Protein AF-A0A9X8DUI1-F1 (afdb_monomer_lite)

Se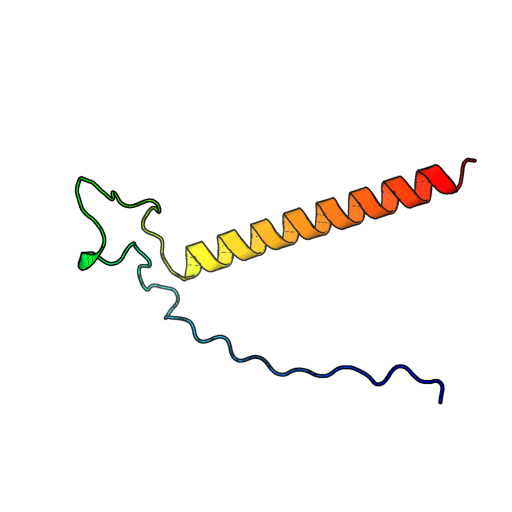quence (74 aa):
LSAHTKRQSIVRFNGTEGNVWIEPLAPFVTPDAPAKFQRVTQRQHIQSETHAAEARLKDTQDKAAATIGRNSIA

Secondary structure (DSSP, 8-state):
----PPP----------TT-EE---GGG-BTTB---S--EEHHHHHHHHHHHHHHHHHHHHHHHHHHHHHHT--

pLDDT: mean 88.5, std 13.09, range [46.94, 97.38]

Organism: Aphanomyces astaci (NCBI:txid112090)

Radius of gyration: 20.86 Å; chains: 1; bounding box: 50×29×60 Å

Structure (mmCIF, N/CA/C/O backbone):
data_AF-A0A9X8DUI1-F1
#
_entry.id   AF-A0A9X8DUI1-F1
#
loop_
_atom_site.group_PDB
_atom_site.id
_atom_site.type_symbol
_atom_site.label_atom_id
_atom_site.label_alt_id
_atom_site.label_comp_id
_atom_site.label_asym_id
_atom_site.label_entity_id
_atom_site.label_seq_id
_atom_site.pdbx_PDB_ins_code
_atom_site.Cartn_x
_atom_site.Cartn_y
_atom_site.Cartn_z
_atom_site.occupancy
_atom_site.B_iso_or_equiv
_atom_site.auth_seq_id
_atom_site.auth_comp_id
_atom_site.auth_asym_id
_atom_site.auth_atom_id
_atom_site.pdbx_PDB_model_num
ATOM 1 N N . LEU A 1 1 ? 6.501 -17.977 -38.055 1.00 48.56 1 LEU A N 1
ATOM 2 C CA . LEU A 1 1 ? 5.700 -16.973 -37.315 1.00 48.56 1 LEU A CA 1
ATOM 3 C C . LEU A 1 1 ? 6.619 -16.248 -36.337 1.00 48.56 1 LEU A C 1
ATOM 5 O O . LEU A 1 1 ? 6.705 -16.616 -35.176 1.00 48.56 1 LEU A O 1
ATOM 9 N N . SER A 1 2 ? 7.383 -15.281 -36.841 1.00 63.84 2 SER A N 1
ATOM 10 C CA . SER A 1 2 ? 8.335 -14.477 -36.072 1.00 63.84 2 SER A CA 1
ATOM 11 C C . SER A 1 2 ? 7.857 -13.027 -36.051 1.00 63.84 2 SER A C 1
ATOM 13 O O . SER A 1 2 ? 8.046 -12.304 -37.024 1.00 63.84 2 SER A O 1
ATOM 15 N N . ALA A 1 3 ? 7.208 -12.626 -34.964 1.00 53.94 3 ALA A N 1
ATOM 16 C CA . ALA A 1 3 ? 7.100 -11.243 -34.506 1.00 53.94 3 ALA A CA 1
ATOM 17 C C . ALA A 1 3 ? 6.455 -11.289 -33.120 1.00 53.94 3 ALA A C 1
ATOM 19 O O . ALA A 1 3 ? 5.337 -11.772 -32.970 1.00 53.94 3 ALA A O 1
ATOM 20 N N . HIS A 1 4 ? 7.177 -10.828 -32.104 1.00 63.84 4 HIS A N 1
ATOM 21 C CA . HIS A 1 4 ? 6.656 -10.637 -30.758 1.00 63.84 4 HIS A CA 1
ATOM 22 C C . HIS A 1 4 ? 5.424 -9.723 -30.816 1.00 63.84 4 HIS A C 1
ATOM 24 O O . HIS A 1 4 ? 5.551 -8.509 -30.978 1.00 63.84 4 HIS A O 1
ATOM 30 N N . THR A 1 5 ? 4.224 -10.295 -30.721 1.00 72.25 5 THR A N 1
ATOM 31 C CA . THR A 1 5 ? 2.983 -9.524 -30.642 1.00 72.25 5 THR A CA 1
ATOM 32 C C . THR A 1 5 ? 3.076 -8.592 -29.434 1.00 72.25 5 THR A C 1
ATOM 34 O O . THR A 1 5 ? 3.317 -9.051 -28.316 1.00 72.25 5 THR A O 1
ATOM 37 N N . LYS A 1 6 ? 2.928 -7.275 -29.640 1.00 81.75 6 LYS A N 1
ATOM 38 C CA . LYS A 1 6 ? 2.959 -6.297 -28.541 1.00 81.75 6 LYS A CA 1
ATOM 39 C C . LYS A 1 6 ? 1.871 -6.658 -27.525 1.00 81.75 6 LYS A C 1
ATOM 41 O O . LYS A 1 6 ? 0.688 -6.620 -27.854 1.00 81.75 6 LYS A O 1
ATOM 46 N N . ARG A 1 7 ? 2.259 -6.999 -26.292 1.00 87.25 7 ARG A N 1
ATOM 47 C CA . ARG A 1 7 ? 1.308 -7.248 -25.202 1.00 87.25 7 ARG A CA 1
ATOM 48 C C . ARG A 1 7 ? 0.716 -5.918 -24.748 1.00 87.25 7 ARG A C 1
ATOM 50 O O . ARG A 1 7 ? 1.444 -5.055 -24.268 1.00 87.25 7 ARG A O 1
ATOM 57 N N . GLN A 1 8 ? -0.597 -5.775 -24.874 1.00 90.12 8 GLN A N 1
ATOM 58 C CA . GLN A 1 8 ? -1.344 -4.635 -24.350 1.00 90.12 8 GLN A CA 1
ATOM 59 C C . GLN A 1 8 ? -2.184 -5.079 -23.153 1.00 90.12 8 GLN A C 1
ATOM 61 O O . GLN A 1 8 ? -2.781 -6.154 -23.165 1.00 90.12 8 GLN A O 1
ATOM 66 N N . SER A 1 9 ? -2.215 -4.256 -22.111 1.00 92.56 9 SER A N 1
ATOM 67 C CA . SER A 1 9 ? -3.068 -4.459 -20.942 1.00 92.56 9 SER A CA 1
ATOM 68 C C . SER A 1 9 ? -3.575 -3.117 -20.443 1.00 92.56 9 SER A C 1
ATOM 70 O O . SER A 1 9 ? -2.805 -2.161 -20.373 1.00 92.56 9 SER A O 1
ATOM 72 N N . ILE A 1 10 ? -4.849 -3.070 -20.067 1.00 91.75 10 ILE A N 1
ATOM 73 C CA . ILE A 1 10 ? -5.479 -1.918 -19.422 1.00 91.75 10 ILE A CA 1
ATOM 74 C C . ILE A 1 10 ? -5.744 -2.311 -17.972 1.00 91.75 10 ILE A C 1
ATOM 76 O O . ILE A 1 10 ? -6.281 -3.387 -17.713 1.00 91.75 10 ILE A O 1
ATOM 80 N N . VAL A 1 11 ? -5.357 -1.453 -17.032 1.00 92.00 11 VAL A N 1
ATOM 81 C CA . VAL A 1 11 ? -5.557 -1.680 -15.597 1.00 92.00 11 VAL A CA 1
ATOM 82 C C . VAL A 1 11 ? -6.335 -0.511 -15.018 1.00 92.00 11 VAL A C 1
ATOM 84 O O . VAL A 1 11 ? -6.044 0.647 -15.316 1.00 92.00 11 VAL A O 1
ATOM 87 N N . ARG A 1 12 ? -7.312 -0.823 -14.167 1.00 93.38 12 ARG A N 1
ATOM 88 C CA . ARG A 1 12 ? -8.014 0.154 -13.339 1.00 93.38 12 ARG A CA 1
ATOM 89 C C . ARG A 1 12 ? -7.583 -0.032 -11.891 1.00 93.38 12 ARG A C 1
ATOM 91 O O . ARG A 1 12 ? -7.841 -1.077 -11.301 1.00 93.38 12 ARG A O 1
ATOM 98 N N . PHE A 1 13 ? -6.967 0.994 -11.321 1.00 86.38 13 PHE A N 1
ATOM 99 C CA . PHE A 1 13 ? -6.674 1.041 -9.895 1.00 86.38 13 PHE A CA 1
ATOM 100 C C . PHE A 1 13 ? -7.864 1.661 -9.169 1.00 86.38 13 PHE A C 1
ATOM 102 O O . PHE A 1 13 ? -8.173 2.836 -9.361 1.00 86.38 13 PHE A O 1
ATOM 109 N N . ASN A 1 14 ? -8.551 0.860 -8.359 1.00 88.50 14 ASN A N 1
ATOM 110 C CA . ASN A 1 14 ? -9.590 1.361 -7.468 1.00 88.50 14 ASN A CA 1
ATOM 111 C C . ASN A 1 14 ? -8.920 1.760 -6.152 1.00 88.50 14 ASN A C 1
ATOM 113 O O . ASN A 1 14 ? -8.496 0.894 -5.390 1.00 88.50 14 ASN A O 1
ATOM 117 N N . GLY A 1 15 ? -8.779 3.062 -5.929 1.00 86.38 15 GLY A N 1
ATOM 118 C CA . GLY A 1 15 ? -8.236 3.627 -4.697 1.00 86.38 15 GLY A CA 1
ATOM 119 C C . GLY A 1 15 ? -9.271 4.457 -3.946 1.00 86.38 15 GLY A C 1
ATOM 120 O O . GLY A 1 15 ? -10.380 4.683 -4.431 1.00 86.38 15 GLY A O 1
ATOM 121 N N . THR A 1 16 ? -8.883 4.922 -2.763 1.00 89.50 16 THR A N 1
ATOM 122 C CA . THR A 1 16 ? -9.627 5.916 -1.982 1.00 89.50 16 THR A CA 1
ATOM 123 C C . THR A 1 16 ? -9.097 7.324 -2.273 1.00 89.50 16 THR A C 1
ATOM 125 O O . THR A 1 16 ? -8.060 7.495 -2.921 1.00 89.50 16 THR A O 1
ATOM 128 N N . GLU A 1 17 ? -9.805 8.356 -1.812 1.00 92.19 17 GLU A N 1
ATOM 129 C CA . GLU A 1 17 ? -9.304 9.730 -1.893 1.00 92.19 17 GLU A CA 1
ATOM 130 C C . GLU A 1 17 ? -8.001 9.891 -1.098 1.00 92.19 17 GLU A C 1
ATOM 132 O O . GLU A 1 17 ? -7.814 9.291 -0.042 1.00 92.19 17 GLU A O 1
ATOM 137 N N . GLY A 1 18 ? -7.094 10.748 -1.572 1.00 90.06 18 GLY A N 1
ATOM 138 C CA . GLY A 1 18 ? -5.738 10.837 -1.016 1.00 90.06 18 GLY A CA 1
ATOM 139 C C . GLY A 1 18 ? -5.660 11.189 0.476 1.00 90.06 18 GLY A C 1
ATOM 140 O O . GLY A 1 18 ? -4.675 10.841 1.124 1.00 90.06 18 GLY A O 1
ATOM 141 N N . ASN A 1 19 ? -6.677 11.857 1.025 1.00 95.75 19 ASN A N 1
ATOM 142 C CA . ASN A 1 19 ? -6.711 12.278 2.429 1.00 95.75 19 ASN A CA 1
ATOM 143 C C . ASN A 1 19 ? -7.422 11.266 3.347 1.00 95.75 19 ASN A C 1
ATOM 145 O O . ASN A 1 19 ? -7.511 11.500 4.550 1.00 95.75 19 ASN A O 1
ATOM 149 N N . VAL A 1 20 ? -7.931 10.157 2.800 1.00 96.31 20 VAL A N 1
ATOM 150 C CA . VAL A 1 20 ? -8.576 9.094 3.578 1.00 96.31 20 VAL A CA 1
ATOM 151 C C . VAL A 1 20 ? -7.536 8.373 4.428 1.00 96.31 20 VAL A C 1
ATO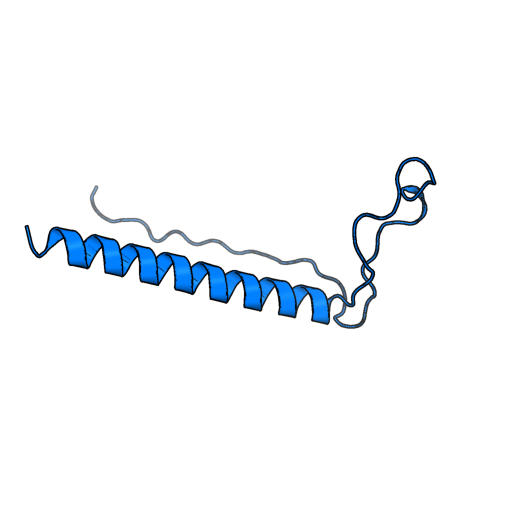M 153 O O . VAL A 1 20 ? -6.436 8.069 3.959 1.00 96.31 20 VAL A O 1
ATOM 156 N N . TRP A 1 21 ? -7.902 8.094 5.678 1.00 96.12 21 TRP A N 1
ATOM 157 C CA . TRP A 1 21 ? -7.110 7.276 6.586 1.00 96.12 21 TRP A CA 1
ATOM 158 C C . TRP A 1 21 ? -7.219 5.798 6.221 1.00 96.12 21 TRP A C 1
ATOM 160 O O . TRP A 1 21 ? -8.308 5.273 6.004 1.00 96.12 21 TRP A O 1
ATOM 170 N N . ILE A 1 22 ? -6.067 5.142 6.172 1.00 95.62 2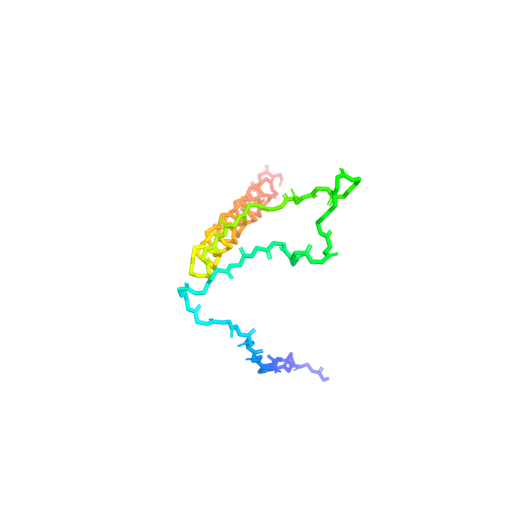2 ILE A N 1
ATOM 171 C CA . ILE A 1 22 ? -5.903 3.709 5.987 1.00 95.62 22 ILE A CA 1
ATOM 172 C C . ILE A 1 22 ? -5.328 3.158 7.285 1.00 95.62 22 ILE A C 1
ATOM 174 O O . ILE A 1 22 ? -4.241 3.549 7.720 1.00 95.62 22 ILE A O 1
ATOM 178 N N . GLU A 1 23 ? -6.073 2.258 7.910 1.00 96.06 23 GLU A N 1
ATOM 179 C CA . GLU A 1 23 ? -5.710 1.621 9.170 1.00 96.06 23 GLU A CA 1
ATOM 180 C C . GLU A 1 23 ? -6.329 0.219 9.259 1.00 96.06 23 GLU A C 1
ATOM 182 O O . GLU A 1 23 ? -7.251 -0.096 8.495 1.00 96.06 23 GLU A O 1
ATOM 187 N N . PRO A 1 24 ? -5.823 -0.655 10.149 1.00 97.06 24 PRO A N 1
ATOM 188 C CA . PRO A 1 24 ? -6.439 -1.952 10.383 1.00 97.06 24 PRO A CA 1
ATOM 189 C C . PRO A 1 24 ? -7.917 -1.808 10.746 1.00 97.06 24 PRO A C 1
ATOM 191 O O . PRO A 1 24 ? -8.293 -1.005 11.596 1.00 97.06 24 PRO A O 1
ATOM 194 N N . LEU A 1 25 ? -8.756 -2.615 10.103 1.00 95.38 25 LEU A N 1
ATOM 195 C CA . LEU A 1 25 ? -10.192 -2.606 10.343 1.00 95.38 25 LEU A CA 1
ATOM 196 C C . LEU A 1 25 ? -10.479 -2.979 11.802 1.00 95.38 25 LEU A C 1
ATOM 198 O O . LEU A 1 25 ? -10.129 -4.075 12.238 1.00 95.38 25 LEU A O 1
ATOM 202 N N . ALA A 1 26 ? -11.153 -2.086 12.532 1.00 95.12 26 ALA A N 1
ATOM 203 C CA . ALA A 1 26 ? -11.389 -2.222 13.970 1.00 95.12 26 ALA A CA 1
ATOM 204 C C . ALA A 1 26 ? -11.954 -3.590 14.414 1.00 95.12 26 ALA A C 1
ATOM 206 O O . ALA A 1 26 ? -11.462 -4.115 15.410 1.00 95.12 26 ALA A O 1
ATOM 207 N N . PRO A 1 27 ? -12.893 -4.237 13.686 1.00 96.88 27 PRO A N 1
ATOM 208 C CA . PRO A 1 27 ? -13.395 -5.563 14.066 1.00 96.88 27 PRO A CA 1
ATOM 209 C C . PRO A 1 27 ? -12.340 -6.680 14.087 1.00 96.88 27 PRO A C 1
ATOM 211 O O . PRO A 1 27 ? -12.592 -7.741 14.648 1.00 96.88 27 PRO A O 1
ATOM 214 N N . PHE A 1 28 ? -11.179 -6.465 13.463 1.00 95.94 28 PHE A N 1
ATOM 215 C CA . PHE A 1 28 ? -10.101 -7.449 13.344 1.00 95.94 28 PHE A CA 1
ATOM 216 C C . PHE A 1 28 ? -8.901 -7.143 14.247 1.00 95.94 28 PHE A C 1
ATOM 218 O O . PHE A 1 28 ? -7.901 -7.854 14.183 1.00 95.94 28 PHE A O 1
ATOM 225 N N . VAL A 1 29 ? -8.981 -6.092 15.067 1.00 97.38 29 VAL A N 1
ATOM 226 C CA . VAL A 1 29 ? -7.940 -5.738 16.034 1.00 97.38 29 VAL A CA 1
ATOM 227 C C . V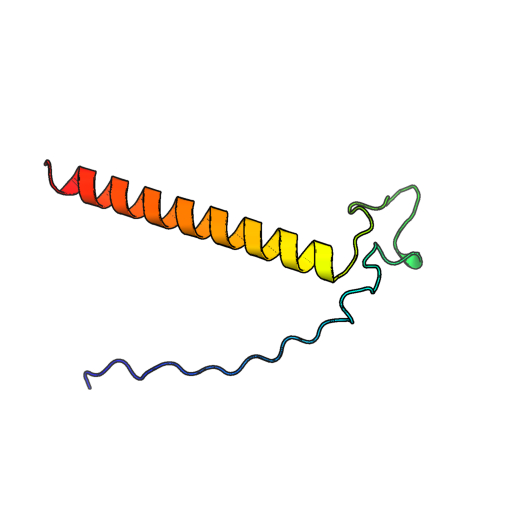AL A 1 29 ? -8.399 -6.178 17.418 1.00 97.38 29 VAL A C 1
ATOM 229 O O . VAL A 1 29 ? -9.343 -5.621 17.975 1.00 97.38 29 VAL A O 1
ATOM 232 N N . THR A 1 30 ? -7.724 -7.176 17.982 1.00 97.00 30 THR A N 1
ATOM 233 C CA . THR A 1 30 ? -8.002 -7.707 19.325 1.00 97.00 30 THR A CA 1
ATOM 234 C C . THR A 1 30 ? -6.719 -7.735 20.160 1.00 97.00 30 THR A C 1
ATOM 236 O O . THR A 1 30 ? -5.629 -7.590 19.604 1.00 97.00 30 THR A O 1
ATOM 239 N N . PRO A 1 31 ? -6.795 -7.930 21.488 1.00 96.00 31 PRO A N 1
ATOM 240 C CA . PRO A 1 31 ? -5.596 -8.114 22.308 1.00 96.00 31 PRO A CA 1
ATOM 241 C C . PRO A 1 31 ? -4.709 -9.272 21.825 1.00 96.00 31 PRO A C 1
ATOM 243 O O . PRO A 1 31 ? -3.488 -9.140 21.801 1.00 96.00 31 PRO A O 1
ATOM 246 N N . ASP A 1 32 ? -5.326 -10.364 21.365 1.00 97.06 32 ASP A N 1
ATOM 247 C CA . ASP A 1 32 ? -4.623 -11.546 20.847 1.00 97.06 32 ASP A CA 1
ATOM 248 C C . ASP A 1 32 ? -4.169 -11.384 19.381 1.00 97.06 32 ASP A C 1
ATOM 250 O O . ASP A 1 32 ? -3.334 -12.144 18.888 1.00 97.06 32 ASP A O 1
ATOM 254 N N . ALA A 1 33 ? -4.702 -10.385 18.673 1.00 95.62 33 ALA A N 1
ATOM 255 C CA . ALA A 1 33 ? -4.357 -10.039 17.298 1.00 95.62 33 ALA A CA 1
ATOM 256 C C . ALA A 1 33 ? -4.217 -8.510 17.150 1.00 95.62 33 ALA A C 1
ATOM 258 O O . ALA A 1 33 ? -5.096 -7.849 16.583 1.00 95.62 33 ALA A O 1
ATOM 259 N N . PRO A 1 34 ? -3.123 -7.918 17.666 1.00 96.06 34 PRO A N 1
ATOM 260 C CA . PRO A 1 34 ? -2.945 -6.475 17.649 1.00 96.06 34 PRO A CA 1
ATOM 261 C C . PRO A 1 34 ? -2.705 -5.946 16.230 1.00 96.06 34 PRO A C 1
ATOM 263 O O . PRO A 1 34 ? -2.257 -6.655 15.323 1.00 96.06 34 PRO A O 1
ATOM 266 N N . ALA A 1 35 ? -2.968 -4.652 16.054 1.00 97.31 35 ALA A N 1
ATOM 267 C CA . ALA A 1 35 ? -2.711 -3.933 14.815 1.00 97.31 35 ALA A CA 1
ATOM 268 C C . ALA A 1 35 ? -1.238 -4.072 14.386 1.00 97.31 35 ALA A C 1
ATOM 270 O O . ALA A 1 35 ? -0.326 -3.637 15.086 1.00 97.31 35 ALA A O 1
ATOM 271 N N . LYS A 1 36 ? -1.009 -4.655 13.203 1.00 96.50 36 LYS A N 1
ATOM 272 C CA . LYS A 1 36 ? 0.340 -4.833 12.630 1.00 96.50 36 LYS A CA 1
ATOM 273 C C . LYS A 1 36 ? 0.864 -3.590 11.916 1.00 96.50 36 LYS A C 1
ATOM 275 O O . LYS A 1 36 ? 2.069 -3.437 11.750 1.00 96.50 36 LYS A O 1
ATOM 280 N N . PHE A 1 37 ? -0.045 -2.735 11.459 1.00 95.50 37 PHE A N 1
ATOM 281 C CA . PHE A 1 37 ? 0.269 -1.581 10.630 1.00 95.50 37 PHE A CA 1
ATOM 282 C C . PHE A 1 37 ? -0.189 -0.306 11.321 1.00 95.50 37 PHE A C 1
ATOM 284 O O . PHE A 1 37 ? -1.270 -0.258 11.907 1.00 95.50 37 PHE A O 1
ATOM 291 N N . GLN A 1 38 ? 0.651 0.719 11.235 1.00 95.06 38 GLN A N 1
ATOM 292 C CA . GLN A 1 38 ? 0.325 2.056 11.708 1.00 95.06 38 GLN A CA 1
ATOM 293 C C . GLN A 1 38 ? -0.662 2.726 10.753 1.00 95.06 38 GLN A C 1
ATOM 295 O O . GLN A 1 38 ? -0.643 2.469 9.548 1.00 95.06 38 GLN A O 1
ATOM 300 N N . ARG A 1 39 ? -1.492 3.620 11.292 1.00 96.81 39 ARG A N 1
ATOM 301 C CA . ARG A 1 39 ? -2.391 4.438 10.476 1.00 96.81 39 ARG A CA 1
ATOM 302 C C . ARG A 1 39 ? -1.591 5.383 9.575 1.00 96.81 39 ARG A C 1
ATOM 304 O O . ARG A 1 39 ? -0.643 6.026 10.029 1.00 96.81 39 ARG A O 1
ATOM 311 N N . VAL A 1 40 ? -2.012 5.517 8.324 1.00 97.38 40 VAL A N 1
ATOM 312 C CA . VAL A 1 40 ? -1.441 6.455 7.344 1.00 97.38 40 VAL A CA 1
ATOM 313 C C . VAL A 1 40 ? -2.547 7.009 6.455 1.00 97.38 40 VAL A C 1
ATOM 315 O O . VAL A 1 40 ? -3.616 6.419 6.352 1.00 97.38 40 VAL A O 1
ATOM 318 N N . THR A 1 41 ? -2.320 8.137 5.791 1.00 97.06 41 THR A N 1
ATOM 319 C CA . THR A 1 41 ? -3.218 8.556 4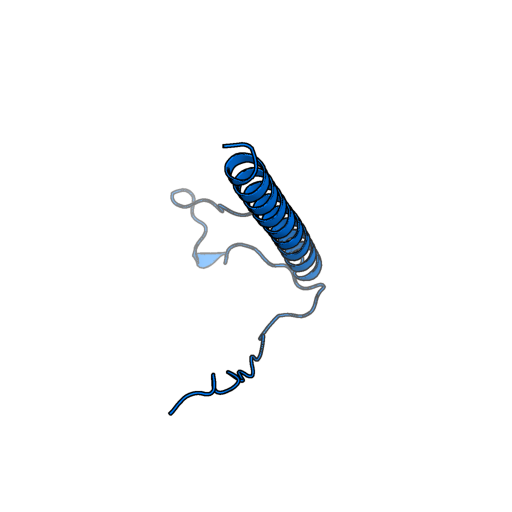.703 1.00 97.06 41 THR A CA 1
ATOM 320 C C . THR A 1 41 ? -2.933 7.758 3.431 1.00 97.06 41 THR A C 1
ATOM 322 O O . THR A 1 41 ? -1.796 7.339 3.192 1.00 97.06 41 THR A O 1
ATOM 325 N N . GLN A 1 42 ? -3.934 7.608 2.562 1.00 95.88 42 GLN A N 1
ATOM 326 C CA . GLN A 1 42 ? -3.767 6.974 1.251 1.00 95.88 42 GLN A CA 1
ATOM 327 C C . GLN A 1 42 ? -2.637 7.632 0.439 1.00 95.88 42 GLN A C 1
ATOM 329 O O . GLN A 1 42 ? -1.835 6.940 -0.189 1.00 95.88 42 GLN A O 1
ATOM 334 N N . ARG A 1 43 ? -2.524 8.967 0.483 1.00 95.81 43 ARG A N 1
ATOM 335 C CA . ARG A 1 43 ? -1.449 9.711 -0.192 1.00 95.81 43 ARG A CA 1
ATOM 336 C C . ARG A 1 43 ? -0.070 9.333 0.344 1.00 95.81 43 ARG A C 1
ATOM 338 O O . ARG A 1 43 ? 0.824 9.073 -0.456 1.00 95.81 43 ARG A O 1
ATOM 345 N N . GLN A 1 44 ? 0.096 9.290 1.666 1.00 97.06 44 GLN A N 1
ATOM 346 C CA . GLN A 1 44 ? 1.365 8.897 2.287 1.00 97.06 44 GLN A CA 1
ATOM 347 C C . GLN A 1 44 ? 1.743 7.463 1.915 1.00 97.06 44 GLN A C 1
ATOM 349 O O . GLN A 1 44 ? 2.899 7.206 1.584 1.00 97.06 44 GLN A O 1
ATOM 354 N N . HIS A 1 45 ? 0.774 6.543 1.915 1.00 95.75 45 HIS A N 1
ATOM 355 C CA . HIS A 1 45 ? 1.020 5.159 1.528 1.00 95.75 45 HIS A CA 1
ATOM 356 C C . HIS A 1 45 ? 1.491 5.049 0.071 1.00 95.75 45 HIS A C 1
ATOM 358 O O . HIS A 1 45 ? 2.550 4.479 -0.177 1.00 95.75 45 HIS A O 1
ATOM 364 N N . ILE A 1 46 ? 0.778 5.673 -0.879 1.00 94.62 46 ILE A N 1
ATOM 365 C CA . ILE A 1 46 ? 1.172 5.687 -2.299 1.00 94.62 46 ILE A CA 1
ATOM 366 C C . ILE A 1 46 ? 2.580 6.262 -2.467 1.00 94.62 46 ILE A C 1
ATOM 368 O O . ILE A 1 46 ? 3.399 5.685 -3.175 1.00 94.62 46 ILE A O 1
ATOM 372 N N . GLN A 1 47 ? 2.881 7.382 -1.805 1.00 95.88 47 GLN A N 1
ATOM 373 C CA . GLN A 1 47 ? 4.211 7.985 -1.870 1.00 95.88 47 GLN A CA 1
ATOM 374 C C . GLN A 1 47 ? 5.288 7.020 -1.369 1.00 95.88 47 GLN A C 1
ATOM 376 O O . GLN A 1 47 ? 6.306 6.864 -2.041 1.00 95.88 47 GLN A O 1
ATOM 381 N N . SER A 1 48 ? 5.063 6.350 -0.237 1.00 95.81 48 SER A N 1
ATOM 382 C CA . SER A 1 48 ? 6.018 5.383 0.310 1.00 95.81 48 SER A CA 1
ATOM 383 C C . SER A 1 48 ? 6.241 4.193 -0.626 1.00 95.81 48 SER A C 1
ATOM 385 O O . SER A 1 48 ? 7.385 3.787 -0.827 1.00 95.81 48 SER A O 1
ATOM 387 N N . GLU A 1 49 ? 5.175 3.646 -1.214 1.00 94.94 49 GLU A N 1
ATOM 388 C CA . GLU A 1 49 ? 5.274 2.505 -2.130 1.00 94.94 49 GLU A CA 1
ATOM 389 C C . GLU A 1 49 ? 5.997 2.878 -3.426 1.00 94.94 49 GLU A C 1
ATOM 391 O O . GLU A 1 49 ? 6.855 2.123 -3.885 1.00 94.94 49 GLU A O 1
ATOM 396 N N . THR A 1 50 ? 5.728 4.065 -3.981 1.00 95.31 50 THR A N 1
ATOM 397 C CA . THR A 1 50 ? 6.435 4.563 -5.170 1.00 95.31 50 THR A CA 1
ATOM 398 C C . THR A 1 50 ? 7.931 4.718 -4.901 1.00 95.31 50 THR A C 1
ATOM 400 O O . THR A 1 50 ? 8.735 4.175 -5.655 1.00 95.31 50 THR A O 1
ATOM 403 N N . HIS A 1 51 ? 8.322 5.357 -3.791 1.00 97.00 51 HIS A N 1
ATOM 404 C CA . HIS A 1 51 ? 9.741 5.503 -3.438 1.00 97.00 51 HIS A CA 1
ATOM 405 C C . HIS A 1 51 ? 10.421 4.142 -3.230 1.00 97.00 51 HIS A C 1
ATOM 407 O O . HIS A 1 51 ? 11.542 3.917 -3.690 1.00 97.00 51 HIS A O 1
ATOM 413 N N . ALA A 1 52 ? 9.743 3.200 -2.565 1.00 96.81 52 ALA A N 1
ATOM 414 C CA . ALA A 1 52 ? 10.273 1.856 -2.364 1.00 96.81 52 ALA A CA 1
ATOM 415 C C . ALA A 1 52 ? 10.422 1.091 -3.692 1.00 96.81 52 ALA A C 1
ATOM 417 O O . ALA A 1 52 ? 11.393 0.353 -3.874 1.00 96.81 52 ALA A O 1
ATOM 418 N N . ALA A 1 53 ? 9.483 1.254 -4.627 1.00 95.69 53 ALA A N 1
ATOM 419 C CA . ALA A 1 53 ? 9.555 0.656 -5.956 1.00 95.69 53 ALA A CA 1
ATOM 420 C C . ALA A 1 53 ? 10.715 1.234 -6.781 1.00 95.69 53 ALA A C 1
ATOM 422 O O . ALA A 1 53 ? 11.472 0.469 -7.378 1.00 95.69 53 ALA A O 1
ATOM 423 N N . GLU A 1 54 ? 10.905 2.553 -6.761 1.00 96.75 54 GLU A N 1
ATOM 424 C CA . GLU A 1 54 ? 12.016 3.230 -7.439 1.00 96.75 54 GLU A CA 1
ATOM 425 C C . GLU A 1 54 ? 13.376 2.778 -6.895 1.00 96.75 54 GLU A C 1
ATOM 427 O O . GLU A 1 54 ? 14.271 2.432 -7.669 1.00 96.75 54 GLU A O 1
ATOM 432 N N . ALA A 1 55 ? 13.520 2.683 -5.569 1.00 96.06 55 ALA A N 1
ATOM 433 C CA . ALA A 1 55 ? 14.745 2.194 -4.940 1.00 96.06 55 ALA A CA 1
ATOM 434 C C . ALA A 1 55 ? 15.071 0.745 -5.349 1.00 96.06 55 ALA A C 1
ATOM 436 O O . ALA A 1 55 ? 16.212 0.433 -5.693 1.00 96.06 55 ALA A O 1
ATOM 437 N N . ARG A 1 56 ? 14.064 -0.140 -5.371 1.00 96.12 56 ARG A N 1
ATOM 438 C CA . ARG A 1 56 ? 14.226 -1.540 -5.809 1.00 96.12 56 ARG A CA 1
ATOM 439 C C . ARG A 1 56 ? 14.554 -1.651 -7.296 1.00 96.12 56 ARG A C 1
ATOM 441 O O . ARG A 1 56 ? 15.356 -2.504 -7.680 1.00 96.12 56 ARG A O 1
ATOM 448 N N . LEU A 1 57 ? 13.952 -0.803 -8.131 1.00 94.94 57 LEU A N 1
ATOM 449 C CA . LEU A 1 57 ? 14.269 -0.739 -9.555 1.00 94.94 57 LEU A CA 1
ATOM 450 C C . LEU A 1 57 ? 15.739 -0.362 -9.751 1.00 94.94 57 LEU A C 1
ATOM 452 O O . LEU A 1 57 ? 16.439 -1.039 -10.505 1.00 94.94 57 LEU A O 1
ATOM 456 N N . LYS A 1 58 ? 16.215 0.656 -9.027 1.00 94.94 58 LYS A N 1
ATOM 457 C CA . LYS A 1 58 ? 17.615 1.075 -9.079 1.00 94.94 58 LYS A CA 1
ATOM 458 C C . LYS A 1 58 ? 18.566 -0.049 -8.652 1.00 94.94 58 LYS A C 1
ATOM 460 O O . LYS A 1 58 ? 19.490 -0.363 -9.393 1.00 94.94 58 LYS A O 1
ATOM 465 N N . ASP A 1 59 ? 18.310 -0.702 -7.518 1.00 95.69 59 ASP A N 1
ATOM 466 C CA . ASP A 1 59 ? 19.131 -1.828 -7.039 1.00 95.69 59 ASP A CA 1
ATOM 467 C C . ASP A 1 59 ? 19.181 -2.983 -8.058 1.00 95.69 59 ASP A C 1
ATOM 469 O O . ASP A 1 59 ? 20.235 -3.566 -8.315 1.00 95.69 59 ASP A O 1
ATOM 473 N N . THR A 1 60 ? 18.054 -3.274 -8.713 1.00 95.12 60 THR A N 1
ATOM 474 C CA . THR A 1 60 ? 17.989 -4.297 -9.768 1.00 95.12 60 THR A CA 1
ATOM 475 C C . THR A 1 60 ? 18.851 -3.917 -10.977 1.00 95.12 60 THR A C 1
ATOM 477 O O . THR A 1 60 ? 19.573 -4.763 -11.510 1.00 95.12 60 THR A O 1
ATOM 480 N N . GLN A 1 61 ? 18.807 -2.652 -11.402 1.00 93.50 61 GLN A N 1
ATOM 481 C CA . GLN A 1 61 ? 19.622 -2.143 -12.509 1.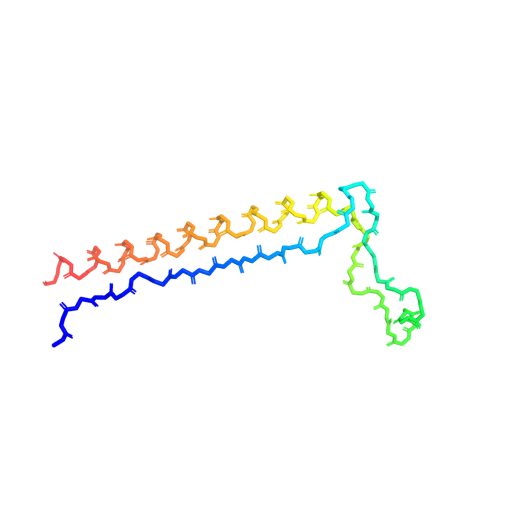00 93.50 61 GLN A CA 1
ATOM 482 C C . GLN A 1 61 ? 21.116 -2.161 -12.171 1.00 93.50 61 GLN A C 1
ATOM 484 O O . GLN A 1 61 ? 21.917 -2.634 -12.978 1.00 93.50 61 GLN A O 1
ATOM 489 N N . ASP A 1 62 ? 21.485 -1.721 -10.967 1.00 93.69 62 ASP A N 1
ATOM 490 C CA . ASP A 1 62 ? 22.871 -1.711 -10.496 1.00 93.69 62 ASP A CA 1
ATOM 491 C C . ASP A 1 62 ? 23.443 -3.142 -10.453 1.00 93.69 62 ASP A C 1
ATOM 493 O O . ASP A 1 62 ? 24.542 -3.401 -10.952 1.00 93.69 62 ASP A O 1
ATOM 497 N N . LYS A 1 63 ? 22.670 -4.112 -9.941 1.00 92.44 63 LYS A N 1
ATOM 498 C CA . LYS A 1 63 ? 23.049 -5.537 -9.930 1.00 92.44 63 LYS A CA 1
ATOM 499 C C . LYS A 1 63 ? 23.202 -6.117 -11.334 1.00 92.44 63 LYS A C 1
ATOM 501 O O . LYS A 1 63 ? 24.133 -6.894 -11.574 1.00 92.44 63 LYS A O 1
ATOM 506 N N . ALA A 1 64 ? 22.321 -5.748 -12.262 1.00 89.81 64 ALA A N 1
ATOM 507 C CA . ALA A 1 64 ? 22.421 -6.173 -13.654 1.00 89.81 64 ALA A CA 1
ATOM 508 C C . ALA A 1 64 ? 23.699 -5.620 -14.309 1.00 89.81 64 ALA A C 1
ATOM 510 O O . ALA A 1 64 ? 24.471 -6.386 -14.887 1.00 89.81 64 ALA A O 1
ATOM 511 N N . ALA A 1 65 ? 23.981 -4.326 -14.135 1.00 87.44 65 ALA A N 1
ATOM 512 C CA . ALA A 1 65 ? 25.186 -3.682 -14.653 1.00 87.44 65 ALA A CA 1
ATOM 513 C C . ALA A 1 65 ? 26.471 -4.302 -14.076 1.00 87.44 65 ALA A C 1
ATOM 515 O O . ALA A 1 65 ? 27.391 -4.627 -14.826 1.00 87.44 65 ALA A O 1
ATOM 516 N N . ALA A 1 66 ? 26.514 -4.561 -12.765 1.00 84.06 66 ALA A N 1
ATOM 517 C CA . ALA A 1 66 ? 27.652 -5.204 -12.103 1.00 84.06 66 ALA A CA 1
ATOM 518 C C . ALA A 1 66 ? 27.872 -6.667 -12.532 1.00 84.06 66 ALA A C 1
ATOM 520 O O . ALA A 1 66 ? 28.971 -7.206 -12.387 1.00 84.06 66 ALA A O 1
ATOM 521 N N . THR A 1 67 ? 26.832 -7.344 -13.019 1.00 80.00 67 THR A N 1
ATOM 522 C CA . THR A 1 67 ? 26.936 -8.712 -13.549 1.00 80.00 67 THR A CA 1
ATOM 523 C C . THR A 1 67 ? 27.457 -8.701 -14.985 1.00 80.00 67 THR A C 1
ATOM 525 O O . THR A 1 67 ? 28.358 -9.467 -15.309 1.00 80.00 67 THR A O 1
ATOM 528 N N . ILE A 1 68 ? 26.973 -7.775 -15.820 1.00 74.06 68 ILE A N 1
ATOM 529 C CA . ILE A 1 68 ? 27.478 -7.580 -17.188 1.00 74.06 68 ILE A CA 1
ATOM 530 C C . ILE A 1 68 ? 28.956 -7.174 -17.158 1.00 74.06 68 ILE A C 1
ATOM 532 O O . ILE A 1 68 ? 29.768 -7.781 -17.849 1.00 74.06 68 ILE A O 1
ATOM 536 N N . GLY A 1 69 ? 29.314 -6.216 -16.298 1.00 68.00 69 GLY A N 1
ATOM 537 C CA . GLY A 1 69 ? 30.689 -5.748 -16.146 1.00 68.00 69 GLY A CA 1
ATOM 538 C C . GLY A 1 69 ? 31.660 -6.818 -15.645 1.00 68.00 69 GLY A C 1
ATOM 539 O O . GLY A 1 69 ? 32.831 -6.748 -15.972 1.00 68.00 69 GLY A O 1
ATOM 540 N N . ARG A 1 70 ? 31.209 -7.836 -14.899 1.00 64.62 70 ARG A N 1
ATOM 541 C CA . ARG A 1 70 ? 32.064 -8.972 -14.498 1.00 64.62 70 ARG A CA 1
ATOM 542 C C . ARG A 1 70 ? 32.300 -9.973 -15.628 1.00 64.62 70 ARG A C 1
ATOM 544 O O . ARG A 1 70 ? 33.377 -10.550 -15.698 1.00 64.62 70 ARG A O 1
ATOM 551 N N . ASN A 1 71 ? 31.328 -10.146 -16.519 1.00 61.41 71 ASN A N 1
ATOM 552 C CA . ASN A 1 71 ? 31.427 -11.084 -17.640 1.00 61.41 71 ASN A CA 1
ATOM 553 C C . ASN A 1 71 ? 32.195 -10.513 -18.846 1.00 61.41 71 ASN A C 1
ATOM 555 O O . ASN A 1 71 ? 32.529 -11.266 -19.750 1.00 61.41 71 ASN A O 1
ATOM 559 N N . SER A 1 72 ? 32.466 -9.205 -18.880 1.00 57.44 72 SER A N 1
ATOM 560 C CA . SER A 1 72 ? 33.247 -8.549 -19.940 1.00 57.44 72 SER A CA 1
ATOM 561 C C . SER A 1 72 ? 34.757 -8.484 -19.671 1.00 57.44 72 SER A C 1
ATOM 563 O O . SER A 1 72 ? 35.488 -7.945 -20.496 1.00 57.44 72 SER A O 1
ATOM 565 N N . ILE A 1 73 ? 35.218 -8.964 -18.510 1.00 56.22 73 ILE A N 1
ATOM 566 C CA . ILE A 1 73 ? 36.630 -8.915 -18.073 1.00 56.22 73 ILE A CA 1
ATOM 567 C C . ILE A 1 73 ? 37.207 -10.341 -17.912 1.00 56.22 73 ILE A C 1
ATOM 569 O O . ILE A 1 73 ? 38.296 -10.507 -17.369 1.00 56.22 73 ILE A O 1
ATOM 573 N N . ALA A 1 74 ? 36.474 -11.367 -18.357 1.00 46.94 74 ALA A N 1
ATOM 574 C CA . ALA A 1 74 ? 36.892 -12.769 -18.358 1.00 46.94 74 ALA A CA 1
ATOM 575 C C . ALA A 1 74 ? 37.137 -13.261 -19.788 1.00 46.94 74 ALA A C 1
ATOM 577 O O . ALA A 1 74 ? 36.367 -12.845 -20.684 1.00 46.94 74 ALA A O 1
#

Foldseek 3Di:
DDDDDDDDDDDDDDDDPQQDKDFPDPVQDDPVRHGPDDIDGNVVVVVVVVVVVVVVVVVVVVVVVVVVVVVVVD